Protein AF-A0A6J7KF62-F1 (afdb_monomer_lite)

Structure (mmCIF, N/CA/C/O backbone):
data_AF-A0A6J7KF62-F1
#
_entry.id   AF-A0A6J7KF62-F1
#
loop_
_atom_site.group_PDB
_atom_site.id
_atom_site.type_symbol
_atom_site.label_atom_id
_atom_site.label_alt_id
_atom_site.label_comp_id
_atom_site.label_asym_id
_atom_site.label_entity_id
_atom_site.label_seq_id
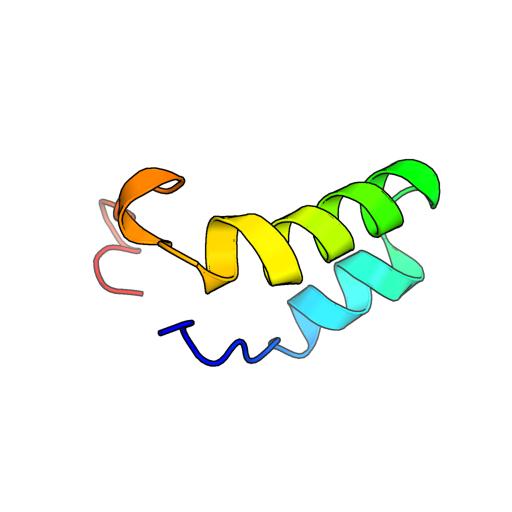_atom_site.pdbx_PDB_ins_code
_atom_site.Cartn_x
_atom_site.Cartn_y
_atom_site.Cartn_z
_atom_site.occupancy
_atom_site.B_iso_or_equiv
_atom_site.auth_seq_id
_atom_site.auth_comp_id
_atom_site.auth_asym_id
_atom_site.auth_atom_id
_atom_site.pdbx_PDB_model_num
ATOM 1 N N . MET A 1 1 ? -9.535 17.250 -0.164 1.00 81.19 1 MET A N 1
ATOM 2 C CA . MET A 1 1 ? -8.685 16.972 1.012 1.00 81.19 1 MET A CA 1
ATOM 3 C C . MET A 1 1 ? -8.323 15.503 0.969 1.00 81.19 1 MET A C 1
ATOM 5 O O . MET A 1 1 ? -9.234 14.704 0.806 1.00 81.19 1 MET A O 1
ATOM 9 N N . THR A 1 2 ? -7.037 15.162 1.019 1.00 93.81 2 THR A N 1
ATOM 10 C CA . THR A 1 2 ? -6.554 13.772 1.013 1.00 93.81 2 THR A CA 1
ATOM 11 C C . THR A 1 2 ? -6.097 13.371 2.413 1.00 93.81 2 THR A C 1
ATOM 13 O O . THR A 1 2 ? -5.657 14.209 3.202 1.00 93.81 2 THR A O 1
ATOM 16 N N . PHE A 1 3 ? -6.201 12.086 2.726 1.00 95.69 3 PHE A N 1
ATOM 17 C CA . PHE A 1 3 ? -5.662 11.487 3.937 1.00 95.69 3 PHE A CA 1
ATOM 18 C C . PHE A 1 3 ? -4.138 11.385 3.843 1.00 95.69 3 PHE A C 1
ATOM 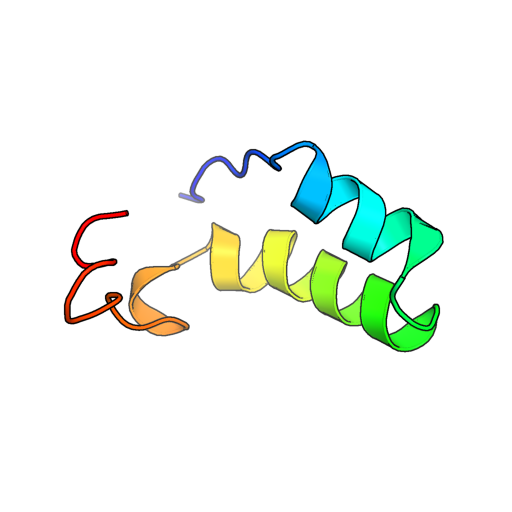20 O O . PHE A 1 3 ? -3.570 11.176 2.769 1.00 95.69 3 PHE A O 1
ATOM 27 N N . ARG A 1 4 ? -3.464 11.514 4.988 1.00 96.00 4 ARG A N 1
ATOM 28 C CA . ARG A 1 4 ? -2.026 11.266 5.086 1.00 96.00 4 ARG A CA 1
ATOM 29 C C . ARG A 1 4 ? -1.781 9.762 5.144 1.00 96.00 4 ARG A C 1
ATOM 31 O O . ARG A 1 4 ? -2.250 9.103 6.066 1.00 96.00 4 ARG A O 1
ATOM 38 N N . ILE A 1 5 ? -0.996 9.251 4.204 1.00 95.94 5 ILE A N 1
ATOM 39 C CA . ILE A 1 5 ? -0.569 7.853 4.193 1.00 95.94 5 ILE A CA 1
ATOM 40 C C . ILE A 1 5 ? 0.730 7.698 4.984 1.00 95.94 5 ILE A C 1
ATOM 42 O O . ILE A 1 5 ? 1.679 8.468 4.821 1.00 95.94 5 ILE A O 1
ATOM 46 N N . THR A 1 6 ? 0.783 6.670 5.825 1.00 96.44 6 THR A N 1
ATOM 47 C CA . THR A 1 6 ? 2.009 6.177 6.452 1.00 96.44 6 THR A CA 1
ATOM 48 C C . THR A 1 6 ? 2.132 4.684 6.177 1.00 96.44 6 THR A C 1
ATOM 50 O O . THR A 1 6 ? 1.157 3.941 6.256 1.00 96.44 6 THR A O 1
ATOM 53 N N . LEU A 1 7 ? 3.335 4.236 5.816 1.00 96.44 7 LEU A N 1
ATOM 54 C CA . LEU A 1 7 ? 3.606 2.823 5.568 1.00 96.44 7 LEU A CA 1
ATOM 55 C C . LEU A 1 7 ? 4.359 2.223 6.745 1.00 96.44 7 LEU A C 1
ATOM 57 O O . LEU A 1 7 ? 5.388 2.749 7.174 1.00 96.44 7 LEU A O 1
ATOM 61 N N . SER A 1 8 ? 3.863 1.089 7.228 1.00 97.06 8 SER A N 1
ATOM 62 C CA . SER A 1 8 ? 4.602 0.249 8.159 1.00 97.06 8 SER A CA 1
ATOM 63 C C . SER A 1 8 ? 5.826 -0.363 7.463 1.00 97.06 8 SER A C 1
ATOM 65 O O . SER A 1 8 ? 5.865 -0.517 6.238 1.00 97.06 8 SER A O 1
ATOM 67 N N . ALA A 1 9 ? 6.839 -0.739 8.245 1.00 97.69 9 ALA A N 1
ATOM 68 C CA . ALA A 1 9 ? 8.024 -1.419 7.724 1.00 97.69 9 ALA A CA 1
ATOM 69 C C . ALA A 1 9 ? 7.701 -2.656 6.850 1.00 97.69 9 ALA A C 1
ATOM 71 O O . ALA A 1 9 ? 8.286 -2.762 5.770 1.00 97.69 9 ALA A O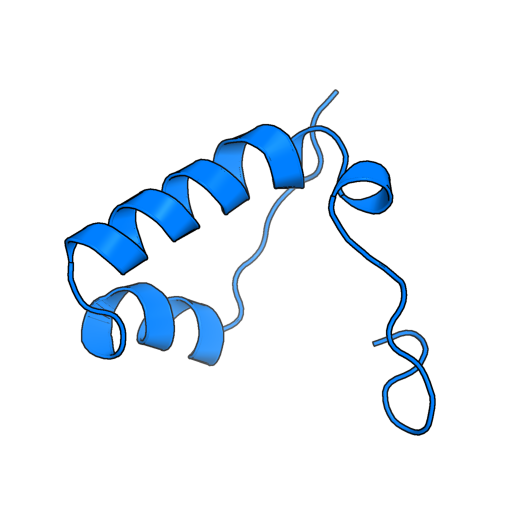 1
ATOM 72 N N . PRO A 1 10 ? 6.779 -3.570 7.233 1.00 97.56 10 PRO A N 1
ATOM 73 C CA . PRO A 1 10 ? 6.436 -4.702 6.373 1.00 97.56 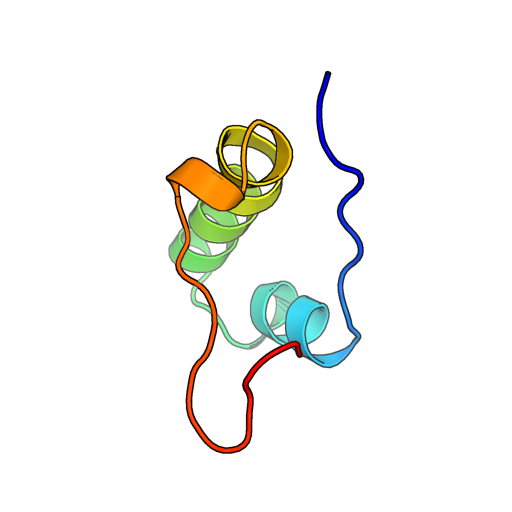10 PRO A CA 1
ATOM 74 C C . PRO A 1 10 ? 5.728 -4.280 5.078 1.00 97.56 10 PRO A C 1
ATOM 76 O O . PRO A 1 10 ? 6.018 -4.856 4.034 1.00 97.56 10 PRO A O 1
ATOM 79 N N . ALA A 1 11 ? 4.872 -3.251 5.104 1.00 97.06 11 ALA A N 1
ATOM 80 C CA . ALA A 1 11 ? 4.202 -2.763 3.896 1.00 97.06 11 ALA A CA 1
ATOM 81 C C . ALA A 1 11 ? 5.201 -2.191 2.878 1.00 97.06 11 ALA A C 1
ATOM 83 O O . ALA A 1 11 ? 5.107 -2.477 1.686 1.00 97.06 11 ALA A O 1
ATOM 84 N N . ARG A 1 12 ? 6.204 -1.441 3.353 1.00 97.38 12 ARG A N 1
ATOM 85 C CA . ARG A 1 12 ? 7.290 -0.938 2.501 1.00 97.38 12 ARG A CA 1
ATOM 86 C C . ARG A 1 12 ? 8.071 -2.081 1.850 1.00 97.38 12 ARG A C 1
ATOM 88 O O . ARG A 1 12 ? 8.231 -2.092 0.637 1.00 97.38 12 ARG A O 1
ATOM 95 N N . ARG A 1 13 ? 8.504 -3.067 2.645 1.00 98.00 13 ARG A N 1
ATOM 96 C CA . ARG A 1 13 ? 9.242 -4.235 2.130 1.00 98.00 13 ARG A CA 1
ATOM 97 C C . ARG A 1 13 ? 8.435 -5.013 1.093 1.00 98.00 13 ARG A C 1
ATOM 99 O O . ARG A 1 13 ? 9.011 -5.492 0.124 1.00 98.00 13 ARG A O 1
ATOM 106 N N . ALA A 1 14 ? 7.120 -5.122 1.280 1.00 97.88 14 ALA A N 1
ATOM 107 C CA . ALA A 1 14 ? 6.260 -5.802 0.323 1.00 97.88 14 ALA A CA 1
ATOM 108 C C . ALA A 1 14 ? 6.273 -5.109 -1.048 1.00 97.88 14 ALA A C 1
ATOM 110 O O . ALA A 1 14 ? 6.445 -5.778 -2.065 1.00 97.88 14 ALA A O 1
ATOM 111 N N . LEU A 1 15 ? 6.155 -3.777 -1.061 1.00 97.38 15 LEU A N 1
ATOM 112 C CA . LEU A 1 15 ? 6.212 -2.971 -2.283 1.00 97.38 15 LEU A CA 1
ATOM 113 C C . LEU A 1 15 ? 7.590 -3.024 -2.955 1.00 97.38 15 LEU A C 1
ATOM 115 O O . LEU A 1 15 ? 7.662 -3.130 -4.171 1.00 97.38 15 LEU A O 1
ATOM 119 N N . GLU A 1 16 ? 8.670 -2.959 -2.177 1.00 97.19 16 GLU A N 1
ATOM 120 C CA . GLU A 1 16 ? 10.034 -2.867 -2.719 1.00 97.19 16 GLU A CA 1
ATOM 121 C C . GLU A 1 16 ? 10.628 -4.223 -3.133 1.00 97.19 16 GLU A C 1
ATOM 123 O O . GLU A 1 16 ? 11.486 -4.271 -4.014 1.00 97.19 16 GLU A O 1
ATOM 128 N N . HIS A 1 17 ? 10.234 -5.322 -2.479 1.00 97.12 17 HIS A N 1
ATOM 129 C CA . HIS A 1 17 ? 10.954 -6.598 -2.597 1.00 97.12 17 HIS A CA 1
ATOM 130 C C . HIS A 1 17 ? 10.075 -7.830 -2.805 1.00 97.12 17 HIS A C 1
ATOM 132 O O . HIS A 1 17 ? 10.586 -8.853 -3.255 1.00 97.12 17 HIS A O 1
ATOM 138 N N . SER A 1 18 ? 8.795 -7.795 -2.428 1.00 97.50 18 SER A N 1
ATOM 139 C CA . SER A 1 18 ? 7.946 -8.997 -2.474 1.00 97.50 18 SER A CA 1
ATO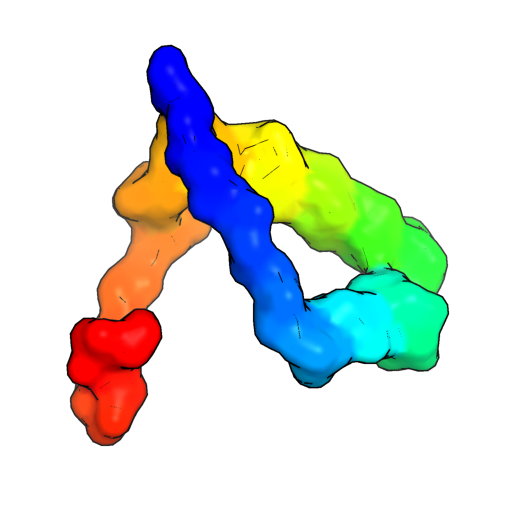M 140 C C . SER A 1 18 ? 7.033 -9.040 -3.691 1.00 97.50 18 SER A C 1
ATOM 142 O O . SER A 1 18 ? 6.741 -10.123 -4.194 1.00 97.50 18 SER A O 1
ATOM 144 N N . LEU A 1 19 ? 6.550 -7.886 -4.145 1.00 97.00 19 LEU A N 1
ATOM 145 C CA . LEU A 1 19 ? 5.640 -7.807 -5.279 1.00 97.00 19 LEU A CA 1
ATOM 146 C C . LEU A 1 19 ? 6.407 -7.780 -6.609 1.00 97.00 19 LEU A C 1
ATOM 148 O O . LEU A 1 19 ? 7.458 -7.145 -6.694 1.00 97.00 19 LEU A O 1
ATOM 152 N N . PRO A 1 20 ? 5.868 -8.404 -7.675 1.00 98.25 20 PRO A N 1
ATOM 153 C CA . PRO A 1 20 ? 6.340 -8.154 -9.031 1.00 98.25 20 PRO A CA 1
ATOM 154 C C . PRO A 1 20 ? 6.248 -6.661 -9.361 1.00 98.25 20 PRO A C 1
ATOM 156 O O . PRO A 1 20 ? 5.281 -6.005 -8.973 1.00 98.25 20 PRO A O 1
ATOM 159 N N . GLU A 1 21 ? 7.207 -6.141 -10.124 1.00 96.75 21 GLU A N 1
ATOM 160 C CA . GLU A 1 21 ? 7.365 -4.702 -10.382 1.00 96.75 21 GLU A CA 1
ATOM 161 C C . GLU A 1 21 ? 6.070 -4.008 -10.838 1.00 96.75 21 GLU A C 1
ATOM 163 O O . GLU A 1 21 ? 5.650 -3.018 -10.241 1.00 96.75 21 GLU A O 1
ATOM 168 N N . GLY A 1 22 ? 5.372 -4.566 -11.833 1.00 98.00 22 GLY A N 1
ATOM 169 C CA . GLY A 1 22 ? 4.115 -3.987 -12.320 1.00 98.00 22 GLY A CA 1
ATOM 170 C C . GLY A 1 22 ? 3.006 -3.952 -11.260 1.00 98.00 22 GLY A C 1
ATOM 171 O O . GLY A 1 22 ? 2.208 -3.017 -11.221 1.00 98.00 22 GLY A O 1
ATOM 172 N N . VAL A 1 23 ? 2.977 -4.934 -10.355 1.00 98.19 23 VAL A N 1
ATOM 173 C CA . VAL A 1 23 ? 2.012 -4.979 -9.245 1.00 98.19 23 VAL A CA 1
ATOM 174 C C . VAL A 1 23 ? 2.389 -3.964 -8.169 1.00 98.19 23 VAL A C 1
ATOM 176 O O . VAL A 1 23 ? 1.509 -3.286 -7.640 1.00 98.19 23 VAL A O 1
ATOM 179 N N . ALA A 1 24 ? 3.682 -3.821 -7.866 1.00 98.19 24 ALA A N 1
ATOM 180 C CA . ALA A 1 24 ? 4.180 -2.822 -6.926 1.00 98.19 24 ALA A CA 1
ATOM 181 C C . ALA A 1 24 ? 3.857 -1.3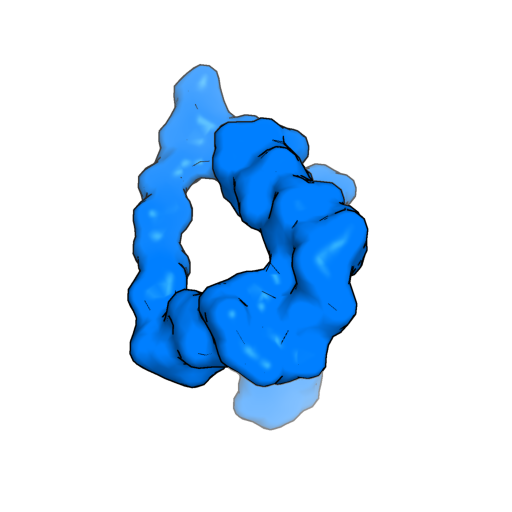94 -7.394 1.00 98.19 24 ALA A C 1
ATOM 183 O O . ALA A 1 24 ? 3.353 -0.593 -6.604 1.00 98.19 24 ALA A O 1
ATOM 184 N N . ALA A 1 25 ? 4.070 -1.102 -8.681 1.00 98.12 25 ALA A N 1
ATOM 185 C CA . ALA A 1 25 ? 3.728 0.184 -9.283 1.00 98.12 25 ALA A CA 1
ATOM 186 C C . ALA A 1 25 ? 2.221 0.473 -9.186 1.00 98.12 25 ALA A C 1
ATOM 188 O O . ALA A 1 25 ? 1.825 1.519 -8.670 1.00 98.12 25 ALA A O 1
ATOM 189 N N . ALA A 1 26 ? 1.374 -0.483 -9.580 1.00 98.31 26 ALA A N 1
ATOM 190 C CA . ALA A 1 26 ? -0.079 -0.329 -9.493 1.00 98.31 26 ALA A CA 1
ATOM 191 C C . ALA A 1 26 ? -0.565 -0.137 -8.044 1.00 98.31 26 ALA A C 1
ATOM 193 O O . ALA A 1 26 ? -1.426 0.702 -7.770 1.00 98.31 26 ALA A O 1
ATOM 194 N N . ALA A 1 27 ? 0.004 -0.882 -7.091 1.00 98.00 27 ALA A N 1
ATOM 195 C CA . ALA A 1 27 ? -0.306 -0.723 -5.675 1.00 98.00 27 ALA A CA 1
ATOM 196 C C . ALA A 1 27 ? 0.117 0.659 -5.155 1.00 98.00 27 ALA A C 1
ATOM 198 O O . ALA A 1 27 ? -0.635 1.293 -4.413 1.00 98.00 27 ALA A O 1
ATOM 199 N N . TRP A 1 28 ? 1.286 1.154 -5.565 1.00 97.81 28 TRP A N 1
ATOM 200 C CA . TRP A 1 28 ? 1.769 2.482 -5.193 1.00 97.81 28 TRP A CA 1
ATOM 201 C C . TRP A 1 28 ? 0.865 3.603 -5.718 1.00 97.81 28 TRP A C 1
ATOM 203 O O . TRP A 1 28 ? 0.529 4.524 -4.963 1.00 97.81 28 TRP A O 1
ATOM 213 N N . GLU A 1 29 ? 0.420 3.510 -6.972 1.00 98.12 29 GLU A N 1
ATOM 214 C CA . GLU A 1 29 ? -0.546 4.452 -7.550 1.00 98.12 29 GLU A CA 1
ATOM 215 C C . GLU A 1 29 ? -1.891 4.405 -6.820 1.00 98.12 29 GLU A C 1
ATOM 217 O O . GLU A 1 29 ? -2.460 5.448 -6.490 1.00 98.12 29 GLU A O 1
ATOM 222 N N . PHE A 1 30 ? -2.381 3.209 -6.491 1.00 97.69 30 PHE A N 1
ATOM 223 C CA . PHE A 1 30 ? -3.614 3.049 -5.723 1.00 97.69 30 PHE A CA 1
ATOM 224 C C . PHE A 1 30 ? -3.522 3.697 -4.332 1.00 97.69 30 PHE A C 1
ATOM 226 O O . PHE A 1 30 ? -4.431 4.429 -3.925 1.00 97.69 30 PHE A O 1
ATOM 233 N N . ILE A 1 31 ? -2.418 3.454 -3.616 1.00 97.25 31 ILE A N 1
ATOM 234 C CA . ILE A 1 31 ? -2.179 3.975 -2.265 1.00 97.25 31 ILE A CA 1
ATOM 235 C C . ILE A 1 31 ? -2.169 5.509 -2.262 1.00 97.25 31 ILE A C 1
ATOM 237 O O . ILE A 1 31 ? -2.814 6.124 -1.411 1.00 97.25 31 ILE A O 1
ATOM 241 N N . ASN A 1 32 ? -1.467 6.128 -3.214 1.00 96.56 32 ASN A N 1
ATOM 242 C CA . ASN A 1 32 ? -1.314 7.585 -3.269 1.00 96.56 32 ASN A CA 1
ATOM 243 C C . ASN A 1 32 ? -2.460 8.305 -3.996 1.00 96.56 32 ASN A C 1
ATOM 245 O O . ASN A 1 32 ? -2.611 9.515 -3.840 1.00 96.56 32 ASN A O 1
ATOM 249 N N . GLY A 1 33 ? -3.269 7.585 -4.774 1.00 96.00 33 GLY A N 1
ATOM 250 C CA . GLY A 1 33 ? -4.418 8.131 -5.487 1.00 96.00 33 GLY A CA 1
ATOM 251 C C . GLY A 1 33 ? -5.735 7.868 -4.751 1.00 96.00 33 GLY A C 1
ATOM 252 O O . GLY A 1 33 ? -6.063 8.569 -3.789 1.00 96.00 33 GLY A O 1
ATOM 253 N N . PRO A 1 34 ? -6.537 6.887 -5.200 1.00 96.94 34 PRO A N 1
ATOM 254 C CA . PRO A 1 34 ? -7.893 6.667 -4.700 1.00 96.94 34 PRO A CA 1
ATOM 255 C C . PRO A 1 34 ? -7.959 6.340 -3.201 1.00 96.94 34 PRO A C 1
ATOM 257 O O . PRO A 1 34 ? -8.897 6.788 -2.536 1.00 96.94 34 PRO A O 1
ATOM 260 N N . LEU A 1 35 ? -6.975 5.617 -2.651 1.00 96.69 35 LEU A N 1
ATOM 261 C CA . LEU A 1 35 ? -6.948 5.294 -1.222 1.00 96.69 35 LEU A CA 1
ATOM 262 C C . LEU A 1 35 ? -6.709 6.542 -0.363 1.00 96.69 35 LEU A C 1
ATOM 264 O O . LEU A 1 35 ? -7.445 6.770 0.596 1.00 96.69 35 LEU A O 1
ATOM 268 N N . ALA A 1 36 ? -5.738 7.381 -0.732 1.00 97.25 36 ALA A N 1
ATOM 269 C CA . ALA A 1 36 ? -5.496 8.657 -0.063 1.00 97.25 36 ALA A CA 1
ATOM 270 C C . ALA A 1 36 ? -6.653 9.650 -0.261 1.00 97.25 36 ALA A C 1
ATOM 272 O O . ALA A 1 36 ? -6.896 10.490 0.601 1.00 97.25 36 ALA A O 1
ATOM 273 N N . ALA A 1 37 ? -7.390 9.576 -1.371 1.00 97.56 37 ALA A N 1
ATOM 274 C CA . ALA A 1 37 ? -8.525 10.460 -1.620 1.00 97.56 37 ALA A CA 1
ATOM 275 C C . ALA A 1 37 ? -9.738 10.127 -0.739 1.00 97.56 37 ALA A C 1
ATOM 277 O O . ALA A 1 37 ? -10.337 11.032 -0.156 1.00 97.56 37 ALA A O 1
ATOM 278 N N . ASN A 1 38 ? -10.123 8.849 -0.646 1.00 95.81 38 ASN A N 1
ATOM 279 C CA . ASN A 1 38 ? -11.253 8.423 0.179 1.00 95.81 38 ASN A CA 1
ATOM 280 C C . ASN A 1 38 ? -11.160 6.926 0.551 1.00 95.81 38 ASN A C 1
ATOM 282 O O . ASN A 1 38 ? -11.727 6.081 -0.153 1.00 95.81 38 ASN A O 1
ATOM 286 N N . PRO A 1 39 ? -10.512 6.578 1.676 1.00 94.06 39 PRO A N 1
ATOM 287 C CA . PRO A 1 39 ? -10.271 5.190 2.056 1.00 94.06 39 PRO A CA 1
ATOM 288 C C . PRO A 1 39 ? -11.565 4.436 2.383 1.00 94.06 39 PRO A C 1
ATOM 290 O O . PRO A 1 39 ? -11.677 3.248 2.088 1.00 94.06 39 PRO A O 1
ATOM 293 N N . HIS A 1 40 ? -12.584 5.125 2.908 1.00 92.75 40 HIS A N 1
ATOM 294 C CA . HIS A 1 40 ? -13.875 4.516 3.244 1.00 92.75 40 HIS A CA 1
ATOM 295 C C . HIS A 1 40 ? -14.687 4.087 2.015 1.00 92.75 40 HIS A C 1
ATOM 297 O O . HIS A 1 40 ? -15.604 3.281 2.145 1.00 92.75 40 HIS A O 1
ATOM 303 N N . ARG A 1 41 ? -14.365 4.611 0.825 1.00 95.50 41 ARG A N 1
ATOM 304 C CA . ARG A 1 41 ? -15.045 4.245 -0.426 1.00 95.50 41 ARG A CA 1
ATOM 305 C C . ARG A 1 41 ? -14.422 3.025 -1.105 1.00 95.50 41 ARG A C 1
ATOM 307 O O . ARG A 1 41 ? -15.127 2.297 -1.796 1.00 95.50 41 ARG A O 1
ATOM 314 N N . VAL A 1 42 ? -13.113 2.833 -0.950 1.00 95.25 42 VAL A N 1
ATOM 315 C CA . VAL A 1 42 ? -12.352 1.783 -1.653 1.00 95.25 42 VAL A CA 1
ATOM 316 C C . VAL A 1 42 ? -11.995 0.588 -0.770 1.00 95.25 42 VAL A C 1
ATOM 318 O O . VAL A 1 42 ? -11.548 -0.432 -1.285 1.00 95.25 42 VAL A O 1
ATOM 321 N N . GLY A 1 43 ? -12.200 0.697 0.543 1.00 91.62 43 GLY A N 1
ATOM 322 C CA . GLY A 1 43 ? -11.968 -0.371 1.510 1.00 91.62 43 GLY A CA 1
ATOM 323 C C . GLY A 1 43 ? -13.229 -0.797 2.257 1.00 91.62 43 GLY A C 1
ATOM 324 O O . GLY A 1 43 ? -14.325 -0.274 2.048 1.00 91.62 43 GLY A O 1
ATOM 325 N N . ARG A 1 44 ? -13.056 -1.757 3.167 1.00 93.19 44 ARG A N 1
ATOM 326 C CA . ARG A 1 44 ? -14.064 -2.155 4.155 1.00 93.19 44 ARG A CA 1
ATOM 327 C C . ARG A 1 44 ? -13.403 -2.333 5.521 1.00 93.19 44 ARG A C 1
ATOM 329 O O . ARG A 1 44 ? -12.238 -2.727 5.556 1.00 93.19 44 ARG A O 1
ATOM 336 N N . PRO A 1 45 ? -14.122 -2.064 6.625 1.00 92.38 45 PRO A N 1
ATOM 337 C CA . PRO A 1 45 ? -13.607 -2.328 7.960 1.00 92.38 45 PRO A CA 1
ATOM 338 C C . PRO A 1 45 ? -13.206 -3.795 8.112 1.00 92.38 45 PRO A C 1
ATOM 340 O O . PRO A 1 45 ? -13.925 -4.692 7.660 1.00 92.38 45 PRO A O 1
ATOM 343 N N . LEU A 1 46 ? -12.071 -4.032 8.768 1.00 94.06 46 LEU A N 1
ATOM 344 C CA . LEU A 1 46 ? -11.699 -5.372 9.206 1.00 94.06 46 LEU A CA 1
ATOM 345 C C . LEU A 1 46 ? -12.708 -5.870 10.249 1.00 94.06 46 LEU A C 1
ATOM 347 O O . LEU A 1 46 ? -13.339 -5.081 10.952 1.00 94.06 46 LEU A O 1
ATOM 351 N N . THR A 1 47 ? -12.878 -7.187 10.335 1.00 94.06 47 THR A N 1
ATOM 352 C CA . THR A 1 47 ? -13.849 -7.831 11.234 1.00 94.06 47 THR A CA 1
ATOM 353 C C . THR A 1 47 ? -13.171 -8.901 12.092 1.00 94.06 47 THR A C 1
ATOM 355 O O . THR A 1 47 ? -12.002 -9.235 11.887 1.00 94.06 47 THR A O 1
ATOM 358 N N . GLY A 1 48 ? -13.888 -9.432 13.087 1.00 94.50 48 GLY A N 1
ATOM 359 C CA . GLY A 1 48 ? -13.352 -10.447 13.995 1.00 94.50 48 GLY A CA 1
ATOM 360 C C . GLY A 1 48 ? -12.214 -9.906 14.864 1.00 94.50 48 GLY A C 1
ATOM 361 O O . GLY A 1 48 ? -12.279 -8.777 15.345 1.00 94.50 48 GLY A O 1
ATOM 362 N N . GLN A 1 49 ? -11.158 -10.703 15.053 1.00 95.44 49 GLN A N 1
ATOM 363 C CA . GLN A 1 49 ? -10.022 -10.360 15.926 1.00 95.44 49 GLN A CA 1
ATOM 364 C C . GLN A 1 49 ? -9.189 -9.159 15.444 1.00 95.44 49 GLN A C 1
ATOM 366 O O . GLN A 1 49 ? -8.361 -8.661 16.199 1.00 95.44 49 GLN A O 1
ATOM 371 N N . LEU A 1 50 ? -9.400 -8.700 14.208 1.00 93.25 50 LEU A N 1
ATOM 372 C CA . LEU A 1 50 ? -8.693 -7.563 13.610 1.00 93.25 50 LEU A CA 1
ATOM 373 C C . LEU A 1 50 ? -9.573 -6.307 13.524 1.00 93.25 50 LEU A C 1
ATOM 375 O O . LEU A 1 50 ? -9.188 -5.319 12.908 1.00 93.25 50 LEU A O 1
ATOM 379 N N . SER A 1 51 ? -10.782 -6.343 14.091 1.00 94.62 51 SER A N 1
ATOM 380 C CA . SER A 1 51 ? -11.704 -5.209 14.041 1.00 94.62 51 SER A CA 1
ATOM 381 C C . SER A 1 51 ? -11.110 -3.978 14.729 1.00 94.62 51 SER A C 1
ATOM 383 O O . SER A 1 51 ? -10.715 -4.042 15.891 1.00 94.62 51 SER A O 1
ATOM 385 N N . GLY A 1 52 ? -11.104 -2.844 14.023 1.00 83.69 52 GLY A N 1
ATOM 386 C CA . GLY A 1 52 ? -10.578 -1.570 14.528 1.00 83.69 52 GLY A CA 1
ATOM 387 C C . GLY A 1 52 ? -9.054 -1.421 14.460 1.00 83.69 52 GLY A C 1
ATOM 388 O O . GLY A 1 52 ? -8.543 -0.416 14.952 1.00 83.69 52 GLY A O 1
ATOM 389 N N . MET A 1 53 ? -8.354 -2.395 13.868 1.00 74.50 53 MET A N 1
ATOM 390 C CA . MET A 1 53 ? -6.938 -2.278 13.506 1.00 74.50 53 MET A CA 1
ATOM 391 C C . MET A 1 53 ? -6.738 -1.520 12.195 1.00 74.50 53 MET A C 1
ATOM 393 O O . MET A 1 53 ? -7.613 -1.629 11.303 1.00 74.50 53 MET A O 1
#

Secondary structure (DSSP, 8-state):
--PPP---HHHHHIIIIIS-HHHHHHHHHHIIIIIHH-HHHH-----GGGTT-

Sequence (53 aa):
MTFRITLSAPARRALEHSLPEGVAAAAWEFINGPLAANPHRVGRPLTGQLSGM

Organism: NCBI:txid449393

Foldseek 3Di:
DFADDDDDPVRVCCLPPVDDVVVSVVVVCCCPPPCRRPVVVVDDADDDPRGPD

Radius of gyration: 12.44 Å; chains: 1; bounding box: 26×27×28 Å

pLDDT: mean 95.37, std 4.27, range [74.5, 98.31]